Protein AF-A0A8T4RXT6-F1 (afdb_monomer)

Mean predicted aligned error: 5.51 Å

Structure (mmCIF, N/CA/C/O backbone):
data_AF-A0A8T4RXT6-F1
#
_entry.id   AF-A0A8T4RXT6-F1
#
loop_
_atom_site.group_PDB
_atom_site.id
_atom_site.type_symbol
_atom_site.label_atom_id
_atom_site.label_alt_id
_atom_site.label_comp_id
_atom_site.label_asym_id
_atom_site.label_entity_id
_atom_site.label_seq_id
_atom_site.pdbx_PDB_ins_code
_atom_site.Cartn_x
_atom_site.Cartn_y
_atom_site.Cartn_z
_atom_site.occupancy
_atom_site.B_iso_or_equiv
_atom_site.auth_seq_id
_atom_site.auth_comp_id
_atom_site.auth_asym_id
_atom_site.auth_atom_id
_atom_site.pdbx_PDB_model_num
ATOM 1 N N . MET A 1 1 ? 19.438 -18.168 -9.607 1.00 32.66 1 MET A N 1
ATOM 2 C CA . MET A 1 1 ? 18.078 -17.730 -9.252 1.00 32.66 1 MET A CA 1
ATOM 3 C C . MET A 1 1 ? 18.175 -16.235 -9.020 1.00 32.66 1 MET A C 1
ATOM 5 O O . MET A 1 1 ? 18.947 -15.820 -8.165 1.00 32.66 1 MET A O 1
ATOM 9 N N . THR A 1 2 ? 17.604 -15.442 -9.921 1.00 39.62 2 THR A N 1
ATOM 10 C CA . THR A 1 2 ? 17.675 -13.977 -9.888 1.00 39.62 2 THR A CA 1
ATOM 11 C C . THR A 1 2 ? 16.979 -13.515 -8.618 1.00 39.62 2 THR A C 1
ATOM 13 O O . THR A 1 2 ? 15.876 -13.975 -8.348 1.00 39.62 2 THR A O 1
ATOM 16 N N . ILE A 1 3 ? 17.651 -12.673 -7.835 1.00 42.06 3 ILE A N 1
ATOM 17 C CA . ILE A 1 3 ? 17.059 -11.985 -6.687 1.00 42.06 3 ILE A CA 1
ATOM 18 C C . ILE A 1 3 ? 15.703 -11.440 -7.132 1.00 42.06 3 ILE A C 1
ATOM 20 O O . ILE A 1 3 ? 15.632 -10.800 -8.188 1.00 42.06 3 ILE A O 1
ATOM 24 N N . ASP A 1 4 ? 14.669 -11.760 -6.352 1.00 51.78 4 ASP A N 1
ATOM 25 C CA . ASP A 1 4 ? 13.324 -11.202 -6.441 1.00 51.78 4 ASP A CA 1
ATOM 26 C C . ASP A 1 4 ? 13.406 -9.755 -6.922 1.00 51.78 4 ASP A C 1
ATOM 28 O O . ASP A 1 4 ? 14.150 -8.950 -6.353 1.00 51.78 4 ASP A O 1
ATOM 32 N N . GLY A 1 5 ? 12.736 -9.465 -8.040 1.00 66.38 5 GLY A N 1
ATOM 33 C CA . GLY A 1 5 ? 12.934 -8.233 -8.795 1.00 66.38 5 GLY A CA 1
ATOM 34 C C . GLY A 1 5 ? 12.959 -7.006 -7.873 1.00 66.38 5 GLY A C 1
ATOM 35 O O . GLY A 1 5 ? 12.132 -6.924 -6.967 1.00 66.38 5 GLY A O 1
ATOM 36 N N . PRO A 1 6 ? 13.868 -6.036 -8.073 1.00 68.19 6 PRO A N 1
ATOM 37 C CA . PRO A 1 6 ? 13.991 -4.846 -7.224 1.00 68.19 6 PRO A CA 1
ATOM 38 C C . PRO A 1 6 ? 12.669 -4.123 -6.926 1.00 68.19 6 PRO A C 1
ATOM 40 O O . PRO A 1 6 ? 12.491 -3.547 -5.854 1.00 68.19 6 PRO A O 1
ATOM 43 N N . LEU A 1 7 ? 11.719 -4.197 -7.859 1.00 78.81 7 LEU A N 1
ATOM 44 C CA . LEU A 1 7 ? 10.369 -3.689 -7.682 1.00 78.81 7 LEU A CA 1
ATOM 45 C C . LEU A 1 7 ? 9.549 -4.456 -6.643 1.00 78.81 7 LEU A C 1
ATOM 47 O O . LEU A 1 7 ? 8.839 -3.817 -5.881 1.00 78.81 7 LEU A O 1
ATOM 51 N N . LEU A 1 8 ? 9.668 -5.782 -6.549 1.00 81.62 8 LEU A N 1
ATOM 52 C CA . LEU A 1 8 ? 9.024 -6.576 -5.495 1.00 81.62 8 LEU A CA 1
ATOM 53 C C . LEU A 1 8 ? 9.508 -6.117 -4.115 1.00 81.62 8 LEU A C 1
ATOM 55 O O . LEU A 1 8 ? 8.708 -5.921 -3.199 1.00 81.62 8 LEU A O 1
ATOM 59 N N . GLY A 1 9 ? 10.816 -5.862 -3.994 1.00 82.19 9 GLY A N 1
ATOM 60 C CA . GLY A 1 9 ? 11.418 -5.273 -2.799 1.00 82.19 9 GLY A CA 1
ATOM 61 C C . GLY A 1 9 ? 10.850 -3.888 -2.478 1.00 82.19 9 GLY A C 1
ATOM 62 O O . GLY A 1 9 ? 10.464 -3.634 -1.336 1.00 82.19 9 GLY A O 1
ATOM 63 N N . ALA A 1 10 ? 10.731 -3.011 -3.479 1.00 85.12 10 ALA A N 1
ATOM 64 C CA . ALA A 1 10 ? 10.143 -1.683 -3.312 1.00 85.12 10 ALA A CA 1
ATOM 65 C C . ALA A 1 10 ? 8.656 -1.748 -2.922 1.00 85.12 10 ALA A C 1
ATOM 67 O O . ALA A 1 10 ? 8.225 -1.091 -1.976 1.00 85.12 10 ALA A O 1
ATOM 68 N N . VAL A 1 11 ? 7.865 -2.572 -3.602 1.00 88.38 11 VAL A N 1
ATOM 69 C CA . VAL A 1 11 ? 6.443 -2.762 -3.312 1.00 88.38 11 VAL A CA 1
ATOM 70 C C . VAL A 1 11 ? 6.248 -3.273 -1.889 1.00 88.38 11 VAL A C 1
ATOM 72 O O . VAL A 1 11 ? 5.452 -2.703 -1.140 1.00 88.38 11 VAL A O 1
ATOM 75 N N . ARG A 1 12 ? 7.036 -4.260 -1.455 1.00 86.81 12 ARG A N 1
ATOM 76 C CA . ARG A 1 12 ? 6.988 -4.729 -0.069 1.00 86.81 12 ARG A CA 1
ATOM 77 C C . ARG A 1 12 ? 7.380 -3.624 0.908 1.00 86.81 12 ARG A C 1
ATOM 79 O O . ARG A 1 12 ? 6.625 -3.300 1.817 1.00 86.81 12 ARG A O 1
ATOM 86 N N . HIS A 1 13 ? 8.539 -3.003 0.727 1.00 87.75 13 HIS A N 1
ATOM 87 C CA . HIS A 1 13 ? 9.030 -2.042 1.708 1.00 87.75 13 HIS A CA 1
ATOM 88 C C . HIS A 1 13 ? 8.122 -0.808 1.826 1.00 87.75 13 HIS A C 1
ATOM 90 O O . HIS A 1 13 ? 7.772 -0.388 2.929 1.00 87.75 13 HIS A O 1
ATOM 96 N N . TYR A 1 14 ? 7.702 -0.243 0.693 1.00 90.19 14 TYR A N 1
ATOM 97 C CA . TYR A 1 14 ? 7.008 1.041 0.663 1.00 90.19 14 TYR A CA 1
ATOM 98 C C . TYR A 1 14 ? 5.485 0.938 0.694 1.00 90.19 14 TYR A C 1
ATOM 100 O O . TYR A 1 14 ? 4.852 1.893 1.151 1.00 90.19 14 TYR A O 1
ATOM 108 N N . LEU A 1 15 ? 4.892 -0.156 0.199 1.00 94.38 15 LEU A N 1
ATOM 109 C CA . LEU A 1 15 ? 3.434 -0.319 0.150 1.00 94.38 15 LEU A CA 1
ATOM 110 C C . LEU A 1 15 ? 2.942 -1.234 1.268 1.00 94.38 15 LEU A C 1
ATOM 112 O O . LEU A 1 15 ? 2.107 -0.799 2.060 1.00 94.38 15 LEU A O 1
ATOM 116 N N . MET A 1 16 ? 3.511 -2.436 1.411 1.00 93.62 16 MET A N 1
ATOM 117 C CA . MET A 1 16 ? 3.144 -3.334 2.516 1.00 93.62 16 MET A CA 1
ATOM 118 C C . MET A 1 16 ? 3.474 -2.719 3.876 1.00 93.62 16 MET A C 1
ATOM 120 O O . MET A 1 16 ? 2.680 -2.837 4.800 1.00 93.62 16 MET A O 1
ATOM 124 N N . GLY A 1 17 ? 4.570 -1.962 3.993 1.00 92.38 17 GLY A N 1
ATOM 125 C CA . GLY A 1 17 ? 4.881 -1.223 5.221 1.00 92.38 17 GLY A CA 1
ATOM 126 C C . GLY A 1 17 ? 3.767 -0.260 5.664 1.00 92.38 17 GLY A C 1
ATOM 127 O O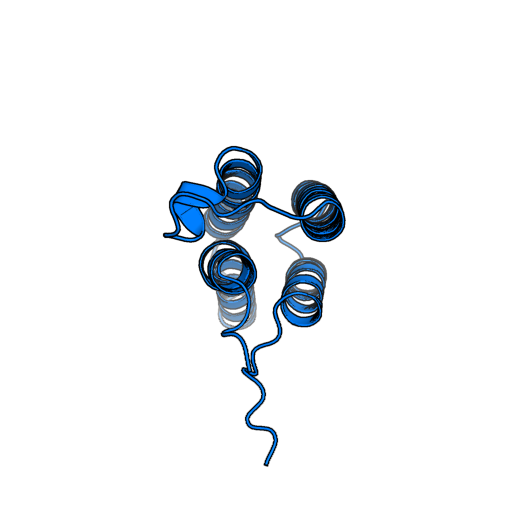 . GLY A 1 17 ? 3.480 -0.153 6.855 1.00 92.38 17 GLY A O 1
ATOM 128 N N . MET A 1 18 ? 3.091 0.411 4.723 1.00 96.31 18 MET A N 1
ATOM 129 C CA . MET A 1 18 ? 1.992 1.337 5.042 1.00 96.31 18 MET A CA 1
ATOM 130 C C . MET A 1 18 ? 0.696 0.593 5.371 1.00 96.31 18 MET A C 1
ATOM 132 O O . MET A 1 18 ? -0.026 0.980 6.288 1.00 96.31 18 MET A O 1
ATOM 136 N N . VAL A 1 19 ? 0.415 -0.496 4.653 1.00 95.88 19 VAL A N 1
ATOM 137 C CA . VAL A 1 19 ? -0.737 -1.364 4.932 1.00 95.88 19 VAL A CA 1
ATOM 138 C C . VAL A 1 19 ? -0.588 -2.032 6.304 1.00 95.88 19 VAL A C 1
ATOM 140 O O . VAL A 1 19 ? -1.521 -2.004 7.104 1.00 95.88 19 VAL A O 1
ATOM 143 N N . GLY A 1 20 ? 0.607 -2.528 6.629 1.00 93.81 20 GLY A N 1
ATOM 144 C CA . GLY A 1 20 ? 0.946 -3.088 7.936 1.00 93.81 20 GLY A CA 1
ATOM 145 C C . GLY A 1 20 ? 0.824 -2.065 9.066 1.00 93.81 20 GLY A C 1
ATOM 146 O O . GLY A 1 20 ? 0.276 -2.383 10.118 1.00 93.81 20 GLY A O 1
ATOM 147 N N . ALA A 1 21 ? 1.240 -0.813 8.844 1.00 94.75 21 ALA A N 1
ATOM 148 C CA . ALA A 1 21 ? 1.031 0.261 9.816 1.00 94.75 21 ALA A CA 1
ATOM 149 C C . ALA A 1 21 ? -0.464 0.494 10.105 1.00 94.75 21 ALA A C 1
ATOM 151 O O . ALA A 1 21 ? -0.854 0.569 11.269 1.00 94.75 21 ALA A O 1
ATOM 152 N N . ALA A 1 22 ? -1.312 0.539 9.072 1.00 96.00 22 ALA A N 1
ATOM 153 C CA . ALA A 1 22 ? -2.760 0.652 9.253 1.00 96.00 22 ALA A CA 1
ATOM 154 C C . ALA A 1 22 ? -3.350 -0.578 9.971 1.00 96.00 22 ALA A C 1
ATOM 156 O O . ALA A 1 22 ? -4.193 -0.436 10.854 1.00 96.00 22 ALA A O 1
ATOM 157 N N . ALA A 1 23 ? -2.887 -1.788 9.649 1.00 93.81 23 ALA A N 1
ATOM 158 C CA . ALA A 1 23 ? -3.327 -3.019 10.310 1.00 93.81 23 ALA A CA 1
ATOM 159 C C . ALA A 1 23 ? -2.957 -3.066 11.805 1.00 93.81 23 ALA A C 1
ATOM 161 O O . ALA A 1 23 ? -3.751 -3.527 12.631 1.00 93.81 23 ALA A O 1
ATOM 162 N N . LEU A 1 24 ? -1.775 -2.557 12.164 1.00 94.62 24 LEU A N 1
ATOM 163 C CA . LEU A 1 24 ? -1.360 -2.393 13.558 1.00 94.62 24 LEU A CA 1
ATOM 164 C C . LEU A 1 24 ? -2.259 -1.392 14.292 1.00 94.62 24 LEU A C 1
ATOM 166 O O . LEU A 1 24 ? -2.706 -1.693 15.394 1.00 94.62 24 LEU A O 1
ATOM 170 N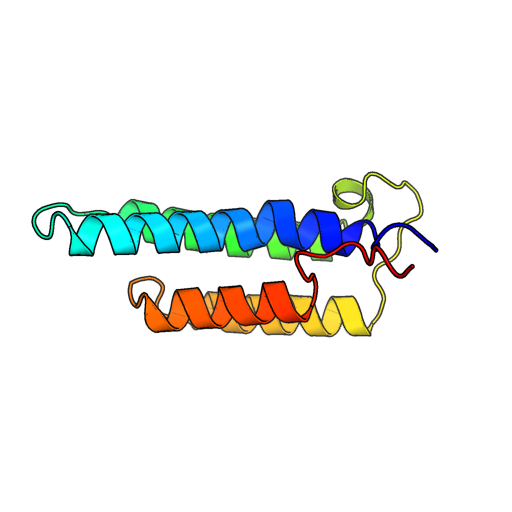 N . MET A 1 25 ? -2.597 -0.257 13.669 1.00 96.12 25 MET A N 1
ATOM 171 C CA . MET A 1 25 ? -3.530 0.724 14.247 1.00 96.12 25 MET A CA 1
ATOM 172 C C . MET A 1 25 ? -4.919 0.122 14.481 1.00 96.12 25 MET A C 1
ATOM 174 O O . MET A 1 25 ? -5.518 0.359 15.521 1.00 96.12 25 MET A O 1
ATOM 178 N N . HIS A 1 26 ? -5.415 -0.712 13.563 1.00 94.19 26 HIS A N 1
ATOM 179 C CA . HIS A 1 26 ? -6.666 -1.452 13.775 1.00 94.19 26 HIS A CA 1
ATOM 180 C C . HIS A 1 26 ? -6.596 -2.413 14.955 1.00 94.19 26 HIS A C 1
ATOM 182 O O . HIS A 1 26 ? -7.552 -2.526 15.714 1.00 94.19 26 HIS A O 1
ATOM 188 N N . SER A 1 27 ? -5.468 -3.099 15.120 1.00 93.38 27 SER A N 1
ATOM 189 C CA . SER A 1 27 ? -5.277 -4.023 16.242 1.00 93.38 27 SER A CA 1
ATOM 190 C C . SER A 1 27 ? -5.194 -3.270 17.577 1.00 93.38 27 SER A C 1
ATOM 192 O O . SER A 1 27 ? -5.688 -3.755 18.590 1.00 93.38 27 SER A O 1
ATOM 194 N N . GLU A 1 28 ? -4.632 -2.060 17.565 1.00 95.06 28 GLU A N 1
ATOM 195 C CA . GLU A 1 28 ? -4.615 -1.145 18.709 1.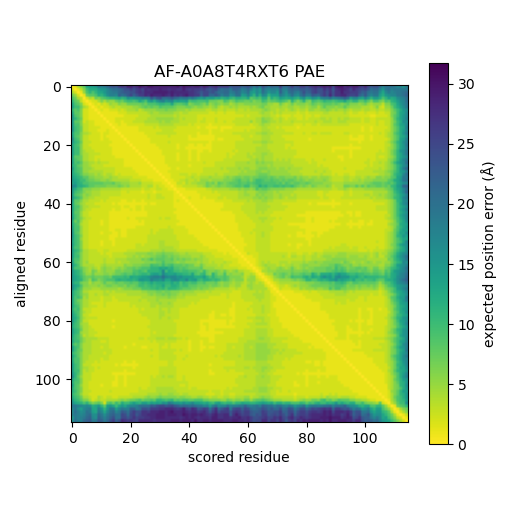00 95.06 28 GLU A CA 1
ATOM 196 C C . GLU A 1 28 ? -6.018 -0.620 19.050 1.00 95.06 28 GLU A C 1
ATOM 198 O O . GLU A 1 28 ? -6.387 -0.620 20.217 1.00 95.06 28 GLU A O 1
ATOM 203 N N . LEU A 1 29 ? -6.835 -0.244 18.058 1.00 93.50 29 LEU A N 1
ATOM 204 C CA . LEU A 1 29 ? -8.233 0.162 18.277 1.00 93.50 29 LEU A CA 1
ATOM 205 C C . LEU A 1 29 ? -9.100 -0.981 18.825 1.00 93.50 29 LEU A C 1
ATOM 207 O O . LEU A 1 29 ? -10.006 -0.746 19.618 1.00 93.50 29 LEU A O 1
ATOM 211 N N . GLU A 1 30 ? -8.839 -2.225 18.414 1.00 93.31 30 GLU A N 1
ATOM 212 C CA . GLU A 1 30 ? -9.517 -3.404 18.970 1.00 93.31 30 GLU A CA 1
ATOM 213 C C . GLU A 1 30 ? -9.145 -3.640 20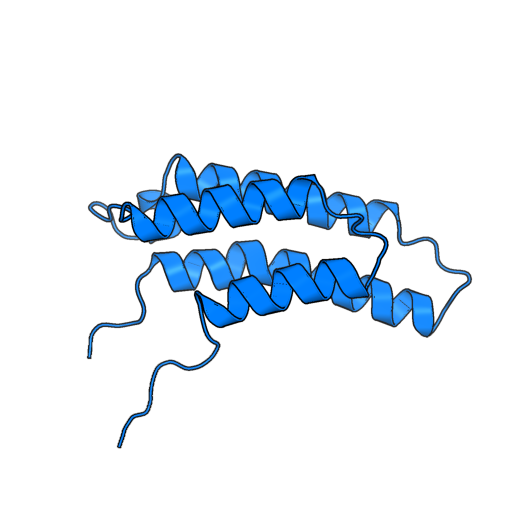.442 1.00 93.31 30 GLU A C 1
ATOM 215 O O . GLU A 1 30 ? -9.995 -4.068 21.225 1.00 93.31 30 GLU A O 1
ATOM 220 N N . ALA A 1 31 ? -7.891 -3.366 20.820 1.00 94.56 31 ALA A N 1
ATOM 221 C CA . ALA A 1 31 ? -7.413 -3.494 22.194 1.00 94.56 31 ALA A CA 1
ATOM 222 C C . ALA A 1 31 ? -7.832 -2.311 23.086 1.00 94.56 31 ALA A C 1
ATOM 224 O O . ALA A 1 31 ? -8.132 -2.524 24.260 1.00 94.56 31 ALA A O 1
ATOM 225 N N . ASN A 1 32 ? -7.880 -1.097 22.526 1.00 95.44 32 ASN A N 1
ATOM 226 C CA . ASN A 1 32 ? -8.139 0.170 23.220 1.00 95.44 32 ASN A CA 1
ATOM 227 C C . ASN A 1 32 ? -9.146 1.034 22.419 1.00 95.44 32 ASN A C 1
ATOM 229 O O . ASN A 1 32 ? -8.749 1.987 21.738 1.00 95.44 32 ASN A O 1
ATOM 233 N N . PRO A 1 33 ? -10.457 0.717 22.464 1.00 91.38 33 PRO A N 1
ATOM 234 C CA . PRO A 1 33 ? -11.476 1.353 21.615 1.00 91.38 33 PRO A CA 1
ATOM 235 C C . PRO A 1 33 ? -11.703 2.851 21.860 1.00 91.38 33 PRO A C 1
ATOM 237 O O . PRO A 1 33 ? -12.342 3.519 21.050 1.00 91.38 33 PRO A O 1
ATOM 240 N N . GLU A 1 34 ? -11.230 3.383 22.984 1.00 94.19 34 GLU A N 1
ATOM 241 C CA . GLU A 1 34 ? -11.285 4.804 23.327 1.00 94.19 34 GLU A CA 1
ATOM 242 C C . GLU A 1 34 ? -10.240 5.661 22.593 1.00 94.19 34 GLU A C 1
ATOM 244 O O . GLU A 1 34 ? -10.346 6.890 22.605 1.00 94.19 34 GLU A O 1
ATOM 249 N N . HIS A 1 35 ? -9.232 5.044 21.968 1.00 91.69 35 HIS A N 1
ATOM 250 C CA . HIS A 1 35 ? -8.249 5.753 21.153 1.00 91.69 35 HIS A CA 1
ATOM 251 C C . HIS A 1 35 ? -8.861 6.186 19.811 1.00 91.69 35 HIS A C 1
ATOM 253 O O . HIS A 1 35 ? -9.573 5.428 19.161 1.00 91.69 35 HIS A O 1
ATOM 259 N N . ASP A 1 36 ? -8.536 7.398 19.353 1.00 92.62 36 ASP A N 1
ATOM 260 C CA . ASP A 1 36 ? -8.808 7.830 17.979 1.00 92.62 36 ASP A CA 1
ATOM 261 C C . ASP A 1 36 ? -7.517 7.749 17.160 1.00 92.62 36 ASP A C 1
ATOM 263 O O . ASP A 1 36 ? -6.595 8.550 17.334 1.00 92.62 36 ASP A O 1
ATOM 267 N N . LEU A 1 37 ? -7.456 6.746 16.281 1.00 95.06 37 LEU A N 1
ATOM 268 C CA . LEU A 1 37 ? -6.348 6.526 15.349 1.00 95.06 37 LEU A CA 1
ATOM 269 C C . LEU A 1 37 ? -6.735 6.791 13.886 1.00 95.06 37 LEU A C 1
ATOM 271 O O . LEU A 1 37 ? -5.968 6.472 12.974 1.00 95.06 37 LEU A O 1
ATOM 275 N N . SER A 1 38 ? -7.910 7.380 13.640 1.00 91.31 38 SER A N 1
ATOM 276 C CA . SER A 1 38 ? -8.429 7.609 12.284 1.00 91.31 38 SER A CA 1
ATOM 277 C C . SER A 1 38 ? -7.486 8.474 11.438 1.00 91.31 38 SER A C 1
ATOM 279 O O . SER A 1 38 ? -7.220 8.165 10.276 1.00 91.31 38 SER A O 1
ATOM 281 N N . GLY A 1 39 ? -6.889 9.512 12.032 1.00 93.81 39 GLY A N 1
ATOM 282 C CA . GLY A 1 39 ? -5.918 10.377 11.357 1.00 93.81 39 GLY A CA 1
ATOM 283 C C . GLY A 1 39 ? -4.632 9.650 10.943 1.00 93.81 39 GLY A C 1
ATOM 284 O O . GLY A 1 39 ? -4.086 9.913 9.872 1.00 93.81 39 GLY A O 1
ATOM 285 N N . GLN A 1 40 ? -4.149 8.711 11.757 1.00 96.44 40 GLN A N 1
ATOM 286 C CA . GLN A 1 40 ? -2.956 7.912 11.478 1.00 96.44 40 GLN A CA 1
ATOM 287 C C . GLN A 1 40 ? -3.235 6.887 10.372 1.00 96.44 40 GLN A C 1
ATOM 289 O O . GLN A 1 40 ? -2.404 6.713 9.477 1.00 96.44 40 GLN A O 1
ATOM 294 N N . ILE A 1 41 ? -4.422 6.276 10.391 1.00 96.94 41 ILE A N 1
ATOM 295 C CA . ILE A 1 41 ? -4.900 5.360 9.348 1.00 96.94 41 ILE A CA 1
ATOM 296 C C . ILE A 1 41 ? -5.006 6.095 8.001 1.00 96.94 41 ILE A C 1
ATOM 298 O O . ILE A 1 41 ? -4.491 5.617 6.987 1.00 96.94 41 ILE A O 1
ATOM 302 N N . GLU A 1 42 ? -5.582 7.299 7.981 1.00 95.69 42 GLU A N 1
ATOM 303 C CA . GLU A 1 42 ? -5.628 8.143 6.776 1.00 95.69 42 GLU A CA 1
ATOM 304 C C . GLU A 1 42 ? -4.231 8.610 6.328 1.00 95.69 42 GLU A C 1
ATOM 306 O O . GLU A 1 42 ? -3.938 8.713 5.129 1.00 95.69 42 GLU A O 1
ATOM 311 N N . GLY A 1 43 ? -3.321 8.838 7.279 1.00 96.62 43 GLY A N 1
ATOM 312 C CA . GLY A 1 43 ? -1.909 9.094 7.004 1.00 96.62 43 GLY A CA 1
ATOM 313 C C . GLY A 1 43 ? -1.238 7.929 6.270 1.00 96.62 43 GLY A C 1
ATOM 314 O O . GLY A 1 43 ? -0.546 8.148 5.271 1.00 96.62 43 GLY A O 1
ATOM 315 N N . ALA A 1 44 ? -1.495 6.693 6.705 1.00 97.31 44 ALA A N 1
ATOM 316 C CA . ALA A 1 44 ? -1.007 5.483 6.048 1.00 97.31 44 ALA A CA 1
ATOM 317 C C . ALA A 1 44 ? -1.584 5.334 4.629 1.00 97.31 44 ALA A C 1
ATOM 319 O O . ALA A 1 44 ? -0.823 5.088 3.689 1.00 97.31 44 ALA A O 1
ATOM 320 N N . LYS A 1 45 ? -2.886 5.595 4.439 1.00 97.56 45 LYS A N 1
ATOM 321 C CA . LYS A 1 45 ? -3.528 5.629 3.111 1.00 97.56 45 LYS A CA 1
ATOM 322 C C . LYS A 1 45 ? -2.849 6.626 2.179 1.00 97.56 45 LYS A C 1
ATOM 324 O O . LYS A 1 45 ? -2.513 6.313 1.036 1.00 97.56 45 LYS A O 1
ATOM 329 N N . THR A 1 46 ? -2.627 7.840 2.669 1.00 97.56 46 THR A N 1
ATOM 330 C CA . THR A 1 46 ? -2.000 8.913 1.893 1.00 97.56 46 THR A CA 1
ATOM 331 C C . THR A 1 46 ? -0.569 8.547 1.501 1.00 97.56 46 THR A C 1
ATOM 333 O O . THR A 1 46 ? -0.175 8.727 0.346 1.00 97.56 46 THR A O 1
ATOM 336 N N . ALA A 1 47 ? 0.207 7.998 2.438 1.00 97.06 47 ALA A N 1
ATOM 337 C CA . ALA A 1 47 ? 1.572 7.554 2.184 1.00 97.06 47 ALA A CA 1
ATOM 338 C C . ALA A 1 47 ? 1.622 6.396 1.177 1.00 97.06 47 ALA A C 1
ATOM 340 O O . ALA A 1 47 ? 2.440 6.435 0.260 1.00 97.06 47 ALA A O 1
ATOM 341 N N . PHE A 1 48 ? 0.717 5.423 1.294 1.00 97.69 48 PHE A N 1
ATOM 342 C CA . PHE A 1 48 ? 0.570 4.315 0.353 1.00 97.69 48 PHE A CA 1
ATOM 343 C C . PHE A 1 48 ? 0.328 4.805 -1.077 1.00 97.69 48 PHE A C 1
ATOM 345 O O . PHE A 1 48 ? 1.074 4.451 -1.989 1.00 97.69 48 PHE A O 1
ATOM 352 N N . LEU A 1 49 ? -0.671 5.675 -1.272 1.00 97.44 49 LEU A N 1
ATOM 353 C CA . LEU A 1 49 ? -1.021 6.195 -2.596 1.00 97.44 49 LEU A CA 1
ATOM 354 C C . LEU A 1 49 ? 0.117 7.020 -3.202 1.00 97.44 49 LEU A C 1
ATOM 356 O O . LEU A 1 49 ? 0.424 6.880 -4.387 1.00 97.44 49 LEU A O 1
ATOM 360 N N . ARG A 1 50 ? 0.764 7.856 -2.385 1.00 97.00 50 ARG A N 1
ATOM 361 C CA . ARG A 1 50 ? 1.917 8.654 -2.807 1.00 97.00 50 ARG A CA 1
ATOM 362 C C . ARG A 1 50 ? 3.084 7.762 -3.229 1.00 97.00 50 ARG A C 1
ATOM 364 O O . ARG A 1 50 ? 3.644 7.974 -4.299 1.00 97.00 50 ARG A O 1
ATOM 371 N N . ASN A 1 51 ? 3.443 6.777 -2.407 1.00 95.00 51 ASN A N 1
ATOM 372 C CA . ASN A 1 51 ? 4.582 5.903 -2.671 1.00 95.00 51 ASN A CA 1
ATOM 373 C C . ASN A 1 51 ? 4.328 5.007 -3.888 1.00 95.00 51 ASN A C 1
ATOM 375 O O . ASN A 1 51 ? 5.201 4.890 -4.739 1.00 95.00 51 ASN A O 1
ATOM 379 N N . GLY A 1 52 ? 3.132 4.424 -4.019 1.00 94.25 52 GLY A N 1
ATOM 380 C CA . GLY A 1 52 ? 2.825 3.570 -5.169 1.00 94.25 52 GLY A CA 1
ATOM 381 C C . GLY A 1 52 ? 2.812 4.359 -6.473 1.00 94.25 52 GLY A C 1
ATOM 382 O O . GLY A 1 52 ? 3.280 3.866 -7.497 1.00 94.25 52 GLY A O 1
ATOM 383 N N . ARG A 1 53 ? 2.371 5.624 -6.436 1.00 95.44 53 ARG A N 1
ATOM 384 C CA . ARG A 1 53 ? 2.482 6.509 -7.595 1.00 95.44 53 ARG A CA 1
ATOM 385 C C . ARG A 1 53 ? 3.936 6.839 -7.933 1.00 95.44 53 ARG A C 1
ATOM 387 O O . ARG A 1 53 ? 4.308 6.773 -9.097 1.00 95.44 53 ARG A O 1
ATOM 394 N N . ALA A 1 54 ? 4.753 7.144 -6.930 1.00 92.69 54 ALA A N 1
ATOM 395 C CA . ALA A 1 54 ? 6.165 7.446 -7.133 1.00 92.69 54 ALA A CA 1
ATOM 396 C C . ALA A 1 54 ? 6.948 6.246 -7.701 1.00 92.69 54 ALA A C 1
ATOM 398 O O . ALA A 1 54 ? 7.796 6.437 -8.565 1.00 92.69 54 ALA A O 1
ATOM 399 N N . ILE A 1 55 ? 6.608 5.016 -7.299 1.00 91.25 55 ILE A N 1
ATOM 400 C CA . ILE A 1 55 ? 7.163 3.789 -7.891 1.00 91.25 55 ILE A CA 1
ATOM 401 C C . ILE A 1 55 ? 6.800 3.672 -9.382 1.00 91.25 55 ILE A C 1
ATOM 403 O O . ILE A 1 55 ? 7.643 3.289 -10.187 1.00 91.25 55 ILE A O 1
ATOM 407 N N . LEU A 1 56 ? 5.564 4.009 -9.770 1.00 90.50 56 LEU A N 1
ATOM 408 C CA . LEU A 1 56 ? 5.133 3.988 -11.176 1.00 90.50 56 LEU A CA 1
ATOM 409 C C . LEU A 1 56 ? 5.810 5.063 -12.037 1.00 90.50 56 LEU A C 1
ATOM 411 O O . LEU A 1 56 ? 6.045 4.827 -13.227 1.00 90.50 56 LEU A O 1
ATOM 415 N N . ASP A 1 57 ? 6.051 6.237 -11.452 1.00 90.88 57 ASP A N 1
ATOM 416 C CA . ASP A 1 57 ? 6.612 7.398 -12.145 1.00 90.88 57 ASP A CA 1
ATOM 417 C C . ASP A 1 57 ? 8.153 7.311 -12.256 1.00 90.88 57 ASP A C 1
ATOM 419 O O . ASP A 1 57 ? 8.704 7.717 -13.278 1.00 90.88 57 ASP A O 1
ATOM 423 N N . ASP A 1 58 ? 8.845 6.751 -11.254 1.00 88.88 58 ASP A N 1
ATOM 424 C CA . ASP A 1 58 ? 10.310 6.586 -11.235 1.00 88.88 58 ASP A CA 1
ATOM 425 C C . ASP A 1 58 ? 10.746 5.231 -10.633 1.00 88.88 58 ASP A C 1
ATOM 427 O O . ASP A 1 58 ? 11.308 5.166 -9.535 1.00 88.88 58 ASP A O 1
ATOM 431 N N . PRO A 1 59 ? 10.517 4.106 -11.331 1.00 85.25 59 PRO A N 1
ATOM 432 C CA . PRO A 1 59 ? 10.830 2.783 -10.794 1.00 85.25 59 PRO A CA 1
ATOM 433 C C . PRO A 1 59 ? 12.336 2.571 -10.571 1.00 85.25 59 PRO A C 1
ATOM 435 O O . PRO A 1 59 ? 12.714 1.805 -9.688 1.00 85.25 59 PRO A O 1
ATOM 438 N N . ALA A 1 60 ? 13.206 3.264 -11.315 1.00 82.75 60 ALA A N 1
ATOM 439 C CA . ALA A 1 60 ? 14.660 3.147 -11.192 1.00 82.75 60 ALA A CA 1
ATOM 440 C C . ALA A 1 60 ? 15.179 3.684 -9.847 1.00 82.75 60 ALA A C 1
ATOM 442 O O . ALA A 1 60 ? 16.071 3.079 -9.241 1.00 82.75 60 ALA A O 1
ATOM 443 N N . HIS A 1 61 ? 14.590 4.778 -9.344 1.00 84.69 61 HIS A N 1
ATOM 444 C CA . HIS A 1 61 ? 14.896 5.312 -8.015 1.00 84.69 61 HIS A CA 1
ATOM 445 C C . HIS A 1 61 ? 14.591 4.299 -6.905 1.00 84.69 61 HIS A C 1
ATOM 447 O O . HIS A 1 61 ? 15.414 4.088 -6.014 1.00 84.69 61 HIS A O 1
ATOM 453 N N . TYR A 1 62 ? 13.434 3.639 -6.992 1.00 80.94 62 TYR A N 1
ATOM 454 C CA . TYR A 1 62 ? 12.941 2.700 -5.979 1.00 80.94 62 TYR A CA 1
ATOM 455 C C . TYR A 1 62 ? 13.575 1.308 -6.073 1.00 80.94 62 TYR A C 1
ATOM 457 O O . TYR A 1 62 ? 13.748 0.635 -5.061 1.00 80.94 62 TYR A O 1
ATOM 465 N N . ALA A 1 63 ? 13.960 0.890 -7.276 1.00 79.06 63 ALA A N 1
ATOM 466 C CA . ALA A 1 63 ? 14.685 -0.349 -7.527 1.00 79.06 63 ALA A CA 1
ATOM 467 C C . ALA A 1 63 ? 16.175 -0.272 -7.145 1.00 79.06 63 ALA A C 1
ATOM 469 O O . ALA A 1 63 ? 16.869 -1.287 -7.188 1.00 79.06 63 ALA A O 1
ATOM 470 N N . HIS A 1 64 ? 16.699 0.920 -6.833 1.00 76.62 64 HIS A N 1
ATOM 471 C CA . HIS A 1 64 ? 18.138 1.168 -6.682 1.00 76.62 64 HIS A CA 1
ATOM 472 C C . HIS A 1 64 ? 18.970 0.640 -7.872 1.00 76.62 64 HIS A C 1
ATOM 474 O O . HIS A 1 64 ? 20.122 0.230 -7.718 1.00 76.62 64 HIS A O 1
ATOM 480 N N . GLN A 1 65 ? 18.385 0.652 -9.075 1.00 72.25 65 GLN A N 1
ATOM 481 C CA . GLN A 1 65 ? 18.984 0.147 -10.308 1.00 72.25 65 GLN A CA 1
ATOM 482 C C . GLN A 1 65 ? 18.738 1.137 -11.444 1.00 72.25 65 GLN A C 1
ATOM 484 O O . GLN A 1 65 ? 17.602 1.392 -11.832 1.00 72.25 65 GLN A O 1
ATOM 489 N N . LYS A 1 66 ? 19.834 1.681 -11.984 1.00 66.69 66 LYS A N 1
ATOM 490 C CA . LYS A 1 66 ? 19.826 2.803 -12.934 1.00 66.69 66 LYS A CA 1
ATOM 491 C C . LYS A 1 66 ? 19.070 2.514 -14.240 1.00 66.69 66 LYS A C 1
ATOM 493 O O . LYS A 1 66 ? 18.530 3.444 -14.824 1.00 66.69 66 LYS A O 1
ATOM 498 N N . ASP A 1 67 ? 19.001 1.245 -14.640 1.00 71.38 67 ASP A N 1
ATOM 499 C CA . ASP A 1 67 ? 18.383 0.800 -15.897 1.00 71.38 67 ASP A CA 1
ATOM 500 C C . ASP A 1 67 ? 17.172 -0.121 -15.665 1.00 71.38 67 ASP A C 1
ATOM 502 O O . ASP A 1 67 ? 16.751 -0.855 -16.562 1.00 71.38 67 ASP A O 1
ATOM 506 N N . TYR A 1 68 ? 16.612 -0.123 -14.450 1.00 75.00 68 TYR A N 1
ATOM 507 C CA . TYR A 1 68 ? 15.427 -0.921 -14.169 1.00 75.00 68 TYR A CA 1
ATOM 508 C C . TYR A 1 68 ? 14.213 -0.349 -14.906 1.00 75.00 68 TYR A C 1
ATOM 510 O O . TYR A 1 68 ? 13.887 0.834 -14.788 1.00 75.00 68 TYR A O 1
ATOM 518 N N . SER A 1 69 ? 13.527 -1.215 -15.648 1.00 77.69 69 SER A N 1
ATOM 519 C CA . SER A 1 69 ? 12.245 -0.914 -16.273 1.00 77.69 69 SER A CA 1
ATOM 520 C C . SER A 1 69 ? 11.173 -1.799 -15.656 1.00 77.69 69 SER A C 1
ATOM 522 O O . SER A 1 69 ? 11.372 -2.996 -15.453 1.00 77.69 69 SER A O 1
ATOM 524 N N . ILE A 1 70 ? 10.043 -1.181 -15.335 1.00 82.31 70 ILE A N 1
ATOM 525 C CA . ILE A 1 70 ? 8.848 -1.886 -14.891 1.00 82.31 70 ILE A CA 1
ATOM 526 C C . ILE A 1 70 ? 8.219 -2.617 -16.083 1.00 82.31 70 ILE A C 1
ATOM 528 O O . ILE A 1 70 ? 8.105 -2.033 -17.165 1.00 82.31 70 ILE A O 1
ATOM 532 N N . THR A 1 71 ? 7.815 -3.874 -15.903 1.00 85.62 71 THR A N 1
ATOM 533 C CA . THR A 1 71 ? 7.096 -4.610 -16.953 1.00 85.62 71 THR A CA 1
ATOM 534 C C . THR A 1 71 ? 5.656 -4.098 -17.099 1.00 85.62 71 THR A C 1
ATOM 536 O O . THR A 1 71 ? 5.147 -3.364 -16.248 1.00 85.62 71 THR A O 1
ATOM 539 N N . GLU A 1 72 ? 4.974 -4.458 -18.189 1.00 87.38 72 GLU A N 1
ATOM 540 C CA . GLU A 1 72 ? 3.554 -4.113 -18.358 1.00 87.38 72 GLU A CA 1
ATOM 541 C C . GLU A 1 72 ? 2.679 -4.759 -17.273 1.00 87.38 72 GLU A C 1
ATOM 543 O O . GLU A 1 72 ? 1.784 -4.098 -16.745 1.00 87.38 72 GLU A O 1
ATOM 548 N N . ASP A 1 73 ? 2.990 -5.997 -16.879 1.00 86.12 73 ASP A N 1
ATOM 549 C CA . ASP A 1 73 ? 2.274 -6.727 -15.828 1.00 86.12 73 ASP A CA 1
ATOM 550 C C . ASP A 1 73 ? 2.461 -6.069 -14.456 1.00 86.12 73 ASP A C 1
ATOM 552 O O . ASP A 1 73 ? 1.490 -5.838 -13.734 1.00 86.12 73 ASP A O 1
ATOM 556 N N . ASP A 1 74 ? 3.695 -5.685 -14.123 1.00 86.69 74 ASP A N 1
ATOM 557 C CA . ASP A 1 74 ? 4.003 -4.956 -12.891 1.00 86.69 74 ASP A CA 1
ATOM 558 C C . ASP A 1 74 ? 3.253 -3.619 -12.819 1.00 86.69 74 ASP A C 1
ATOM 560 O O . ASP A 1 74 ? 2.709 -3.236 -11.778 1.00 86.69 74 ASP A O 1
ATOM 564 N N . ARG A 1 75 ? 3.207 -2.895 -13.946 1.00 90.44 75 ARG A N 1
ATOM 565 C CA . ARG A 1 75 ? 2.477 -1.631 -14.055 1.00 90.44 75 ARG A CA 1
ATOM 566 C C . ARG A 1 75 ? 0.980 -1.855 -13.870 1.00 90.44 75 ARG A C 1
ATOM 568 O O . ARG A 1 75 ? 0.366 -1.139 -13.082 1.00 90.44 75 ARG A O 1
ATOM 575 N N . ALA A 1 76 ? 0.405 -2.839 -14.558 1.00 91.50 76 ALA A N 1
ATOM 576 C CA . ALA A 1 76 ? -1.012 -3.169 -14.457 1.00 91.50 76 ALA A CA 1
ATOM 577 C C . ALA A 1 76 ? -1.396 -3.575 -13.026 1.00 91.50 76 ALA A C 1
ATOM 579 O O . ALA A 1 76 ? -2.414 -3.109 -12.504 1.00 91.50 76 ALA A O 1
ATOM 580 N N . PHE A 1 77 ? -0.556 -4.379 -12.366 1.00 91.06 77 PHE A N 1
ATOM 581 C CA . PHE A 1 77 ? -0.725 -4.733 -10.962 1.00 91.06 77 PHE A CA 1
ATOM 582 C C . PHE A 1 77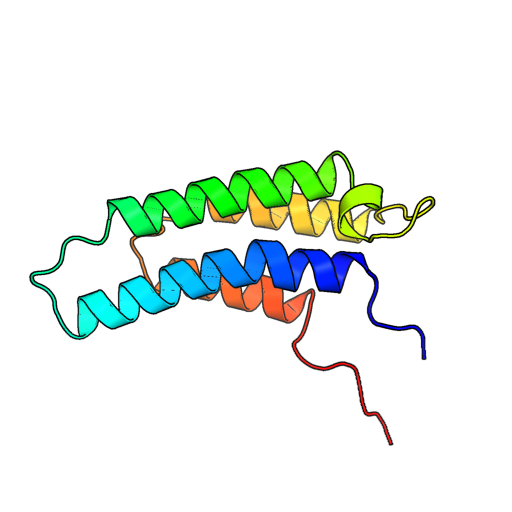 ? -0.715 -3.488 -10.066 1.00 91.06 77 PHE A C 1
ATOM 584 O O . PHE A 1 77 ? -1.667 -3.266 -9.319 1.00 91.06 77 PHE A O 1
ATOM 591 N N . LEU A 1 78 ? 0.317 -2.644 -10.163 1.00 92.56 78 LEU A N 1
ATOM 592 C CA . LEU A 1 78 ? 0.452 -1.449 -9.327 1.00 92.56 78 LEU A CA 1
ATOM 593 C C . LEU A 1 78 ? -0.681 -0.444 -9.535 1.00 92.56 78 LEU A C 1
ATOM 595 O O . LEU A 1 78 ? -1.196 0.119 -8.569 1.00 92.56 78 LEU A O 1
ATOM 599 N N . GLU A 1 79 ? -1.102 -0.221 -10.776 1.00 95.31 79 GLU A N 1
ATOM 600 C CA . GLU A 1 79 ? -2.241 0.645 -11.083 1.00 95.31 79 GLU A CA 1
ATOM 601 C C . GLU A 1 79 ? -3.550 0.084 -10.508 1.00 95.31 79 GLU A C 1
ATOM 603 O O . GLU A 1 79 ? -4.343 0.834 -9.924 1.00 95.31 79 GLU A O 1
ATOM 608 N N . GLY A 1 80 ? -3.760 -1.232 -10.610 1.00 96.06 80 GLY A N 1
ATOM 609 C CA . GLY A 1 80 ? -4.887 -1.928 -9.990 1.00 96.06 80 GLY A CA 1
ATOM 610 C C . GLY A 1 80 ? -4.880 -1.799 -8.466 1.00 96.06 80 GLY A C 1
ATOM 611 O O . GLY A 1 80 ? -5.887 -1.405 -7.870 1.00 96.06 80 GLY A O 1
ATOM 612 N N . LEU A 1 81 ? -3.723 -2.034 -7.850 1.00 95.75 81 LEU A N 1
ATOM 613 C CA . LEU A 1 81 ? -3.509 -1.934 -6.413 1.00 95.75 81 LEU A CA 1
ATOM 614 C C . LEU A 1 81 ? -3.760 -0.505 -5.899 1.00 95.75 81 LEU A C 1
ATOM 616 O O . LEU A 1 81 ? -4.426 -0.312 -4.883 1.00 95.75 81 LEU A O 1
ATOM 620 N N . LEU A 1 82 ? -3.292 0.518 -6.619 1.00 96.69 82 LEU A N 1
ATOM 621 C CA . LEU A 1 82 ? -3.539 1.923 -6.279 1.00 96.69 82 LEU A CA 1
ATOM 622 C C . LEU A 1 82 ? -5.014 2.307 -6.404 1.00 96.69 82 LEU A C 1
ATOM 624 O O . LEU A 1 82 ? -5.537 3.044 -5.562 1.00 96.69 82 LEU A O 1
ATOM 628 N N . LYS A 1 83 ? -5.700 1.823 -7.444 1.00 97.69 83 LYS A N 1
ATOM 629 C CA . LYS A 1 83 ? -7.140 2.045 -7.620 1.00 97.69 83 LYS A CA 1
ATOM 630 C C . LYS A 1 83 ? -7.926 1.458 -6.450 1.00 97.69 83 LYS A C 1
ATOM 632 O O . LYS A 1 83 ? -8.839 2.108 -5.941 1.00 97.69 83 LYS A O 1
ATOM 637 N N . GLU A 1 84 ? -7.549 0.266 -6.010 1.00 96.62 84 GLU A N 1
ATOM 638 C CA . GLU A 1 84 ? -8.161 -0.398 -4.867 1.00 96.62 84 GLU A CA 1
ATOM 639 C C . GLU A 1 84 ? -7.851 0.302 -3.549 1.00 96.62 84 GLU A C 1
ATOM 641 O O . GLU A 1 84 ? -8.778 0.661 -2.831 1.00 96.62 84 GLU A O 1
ATOM 646 N N . GLY A 1 85 ? -6.582 0.615 -3.273 1.00 96.75 85 GLY A N 1
ATOM 647 C CA . GLY A 1 85 ? -6.197 1.367 -2.079 1.00 96.75 85 GLY A CA 1
ATOM 648 C C . GLY A 1 85 ? -6.880 2.733 -1.995 1.00 96.75 85 GLY A C 1
ATOM 649 O O . GLY A 1 85 ? -7.257 3.172 -0.910 1.00 96.75 85 GLY A O 1
ATOM 650 N N . LYS A 1 86 ? -7.123 3.395 -3.132 1.00 97.56 86 LYS A N 1
ATOM 651 C CA . LYS A 1 86 ? -7.879 4.653 -3.184 1.00 97.56 86 LYS A CA 1
ATOM 652 C C . LYS A 1 86 ? -9.354 4.452 -2.828 1.00 97.56 86 LYS A C 1
ATOM 654 O O . LYS A 1 86 ? -9.906 5.266 -2.084 1.00 97.56 86 LYS A O 1
ATOM 659 N N . GLY A 1 87 ? -9.973 3.408 -3.380 1.00 96.94 87 GLY A N 1
ATOM 660 C CA . GLY A 1 87 ? -11.391 3.088 -3.201 1.00 96.94 87 GLY A CA 1
ATOM 661 C C . GLY A 1 87 ? -11.730 2.399 -1.878 1.00 96.94 87 GLY A C 1
ATOM 662 O O . GLY A 1 87 ? -12.892 2.417 -1.481 1.00 96.94 87 GLY A O 1
ATOM 663 N N . ALA A 1 88 ? -10.742 1.823 -1.197 1.00 96.81 88 ALA A N 1
ATOM 664 C CA . ALA A 1 88 ? -10.933 1.154 0.076 1.00 96.81 88 ALA A CA 1
ATOM 665 C C . ALA A 1 88 ? -11.251 2.142 1.208 1.00 96.81 88 ALA A C 1
ATOM 667 O O . ALA A 1 88 ? -10.708 3.256 1.285 1.00 96.81 88 ALA A O 1
ATOM 668 N N . ASP A 1 89 ? -12.098 1.681 2.119 1.00 96.12 89 ASP A N 1
ATOM 669 C CA . ASP A 1 89 ? -12.264 2.238 3.450 1.00 96.12 89 ASP A CA 1
ATOM 670 C C . ASP A 1 89 ? -11.142 1.712 4.348 1.00 96.12 89 ASP A C 1
ATOM 672 O O . ASP A 1 89 ? -11.149 0.559 4.784 1.00 96.12 89 ASP A O 1
ATOM 676 N N . TRP A 1 90 ? -10.162 2.571 4.621 1.00 96.06 90 TRP A N 1
ATOM 677 C CA . TRP A 1 90 ? -9.009 2.207 5.439 1.00 96.06 90 TRP A CA 1
ATOM 678 C C . TRP A 1 90 ? -9.349 2.121 6.926 1.00 96.06 90 TRP A C 1
ATOM 680 O O . TRP A 1 90 ? -8.568 1.536 7.667 1.00 96.06 90 TRP A O 1
ATOM 690 N N . ASN A 1 91 ? -10.524 2.592 7.359 1.00 91.81 91 ASN A N 1
ATOM 691 C CA . ASN A 1 91 ? -11.042 2.342 8.705 1.00 91.81 91 ASN A CA 1
ATOM 692 C C . ASN A 1 91 ? -11.694 0.950 8.827 1.00 91.81 91 ASN A C 1
ATOM 694 O O . ASN A 1 91 ? -12.097 0.539 9.912 1.00 91.81 91 ASN A O 1
ATOM 698 N N . SER A 1 92 ? -11.749 0.177 7.740 1.00 93.88 92 SER A N 1
ATOM 699 C CA . SER A 1 92 ? -12.137 -1.229 7.767 1.00 93.88 92 SER A CA 1
ATOM 700 C C . SER A 1 92 ? -10.903 -2.131 7.763 1.00 93.88 92 SER A C 1
ATOM 702 O O . SER A 1 92 ? -10.295 -2.355 6.713 1.00 93.88 92 SER A O 1
ATOM 704 N N . LYS A 1 93 ? -10.585 -2.751 8.910 1.00 93.44 93 LYS A N 1
ATOM 705 C CA . LYS A 1 93 ? -9.499 -3.747 9.021 1.00 93.44 93 LYS A CA 1
ATOM 706 C C . LYS A 1 93 ? -9.565 -4.807 7.918 1.00 93.44 93 LYS A C 1
ATOM 708 O O . LYS A 1 93 ? -8.554 -5.144 7.314 1.00 93.44 93 LYS A O 1
ATOM 713 N N . LYS A 1 94 ? -10.770 -5.293 7.596 1.00 95.69 94 LYS A N 1
ATOM 714 C CA . LYS A 1 94 ? -10.988 -6.286 6.533 1.00 95.69 94 LYS A CA 1
ATOM 715 C C . LYS A 1 94 ? -10.525 -5.790 5.160 1.00 95.69 94 LYS A C 1
ATOM 717 O O . LYS A 1 94 ? -9.942 -6.569 4.414 1.00 95.69 94 LYS A O 1
ATOM 722 N N . GLN A 1 95 ? -10.798 -4.534 4.808 1.00 96.94 95 GLN A N 1
ATOM 723 C CA . GLN A 1 95 ? -10.388 -3.993 3.508 1.00 96.94 95 GLN A CA 1
ATOM 724 C C . GLN A 1 95 ? -8.882 -3.728 3.458 1.00 96.94 95 GLN A C 1
ATOM 726 O O . GLN A 1 95 ? -8.253 -4.057 2.458 1.00 96.94 95 GLN A O 1
ATOM 731 N N . VAL A 1 96 ? -8.291 -3.237 4.554 1.00 96.31 96 VAL A N 1
ATOM 732 C CA . VAL A 1 96 ? -6.831 -3.080 4.682 1.00 96.31 96 VAL A CA 1
ATOM 733 C C . VAL A 1 96 ? -6.122 -4.427 4.504 1.00 96.31 96 VAL A C 1
ATOM 735 O O . VAL A 1 96 ? -5.196 -4.532 3.706 1.00 96.31 96 VAL A O 1
ATOM 738 N N . MET A 1 97 ? -6.606 -5.487 5.160 1.00 94.31 97 MET A N 1
ATOM 739 C CA . MET A 1 97 ? -6.050 -6.840 5.007 1.00 94.31 97 MET A CA 1
ATOM 740 C C . MET A 1 97 ? -6.286 -7.437 3.612 1.00 94.31 97 MET A C 1
ATOM 742 O O . MET A 1 97 ? -5.492 -8.249 3.150 1.00 94.31 97 MET A O 1
ATOM 746 N N . GLY A 1 98 ? -7.343 -7.021 2.908 1.00 95.88 98 GLY A N 1
ATOM 747 C CA . GLY A 1 98 ? -7.544 -7.384 1.504 1.00 95.88 98 GLY A CA 1
ATOM 748 C C . GLY A 1 98 ? -6.474 -6.798 0.578 1.00 95.88 98 GLY A C 1
ATOM 749 O O . GLY A 1 98 ? -6.032 -7.473 -0.348 1.00 95.88 98 GLY A O 1
ATOM 750 N N . ILE A 1 99 ? -6.024 -5.568 0.849 1.00 96.31 99 ILE A N 1
ATOM 751 C CA . ILE A 1 99 ? -4.907 -4.940 0.127 1.00 96.31 99 ILE A CA 1
ATOM 752 C C . ILE A 1 99 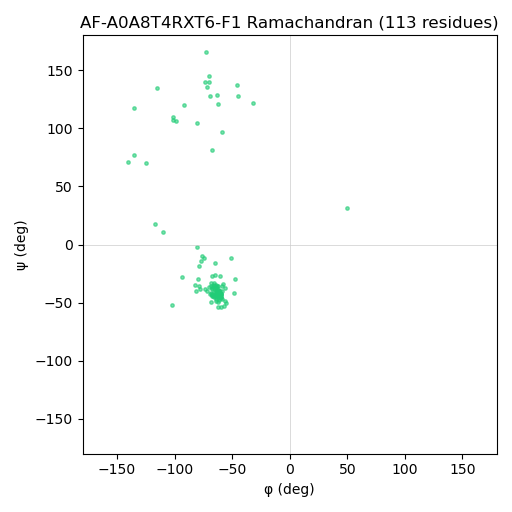? -3.589 -5.639 0.482 1.00 96.31 99 ILE A C 1
ATOM 754 O O . ILE A 1 99 ? -2.796 -5.918 -0.414 1.00 96.31 99 ILE A O 1
ATOM 758 N N . ASP A 1 100 ? -3.372 -5.954 1.763 1.00 93.94 100 ASP A N 1
ATOM 759 C CA . ASP A 1 100 ? -2.180 -6.672 2.242 1.00 93.94 100 ASP A CA 1
ATOM 760 C C . ASP A 1 100 ? -1.985 -8.003 1.510 1.00 93.94 100 ASP A C 1
ATOM 762 O O . ASP A 1 100 ? -0.936 -8.237 0.915 1.00 93.94 100 ASP A O 1
ATOM 766 N N . ALA A 1 101 ? -3.046 -8.814 1.446 1.00 92.62 101 ALA A N 1
ATOM 767 C CA . ALA A 1 101 ? -3.034 -10.103 0.764 1.00 92.62 101 ALA A CA 1
ATOM 768 C C . ALA A 1 101 ? -2.678 -9.983 -0.727 1.00 92.62 101 ALA A C 1
ATOM 770 O O . ALA A 1 101 ? -1.977 -10.835 -1.261 1.00 92.62 101 ALA A O 1
ATOM 771 N N . LYS A 1 102 ? -3.112 -8.910 -1.400 1.00 92.69 102 LYS A N 1
ATOM 772 C CA . LYS A 1 102 ? -2.769 -8.661 -2.811 1.00 92.69 102 LYS A CA 1
ATOM 773 C C . LYS A 1 102 ? -1.310 -8.286 -3.005 1.00 92.69 102 LYS A C 1
ATOM 775 O O . LYS A 1 102 ? -0.708 -8.657 -4.008 1.00 92.69 102 LYS A O 1
ATOM 780 N N . ILE A 1 103 ? -0.745 -7.536 -2.062 1.00 92.50 103 ILE A N 1
ATOM 781 C CA . ILE A 1 103 ? 0.683 -7.219 -2.083 1.00 92.50 103 ILE A CA 1
ATOM 782 C C . ILE A 1 103 ? 1.500 -8.477 -1.813 1.00 92.50 103 ILE A C 1
ATOM 784 O O . ILE A 1 103 ? 2.494 -8.684 -2.500 1.00 92.50 103 ILE A O 1
ATOM 788 N N . ASP A 1 104 ? 1.078 -9.318 -0.867 1.00 89.88 104 ASP A N 1
ATOM 789 C CA . ASP A 1 104 ? 1.747 -10.589 -0.585 1.00 89.88 104 ASP A CA 1
ATOM 790 C C . ASP A 1 104 ? 1.666 -11.558 -1.773 1.00 89.88 104 ASP A C 1
ATOM 792 O O . ASP A 1 104 ? 2.656 -12.188 -2.115 1.00 89.88 104 ASP A O 1
ATOM 796 N N . GLU A 1 105 ? 0.533 -11.630 -2.474 1.00 89.44 105 GLU A N 1
ATOM 797 C CA . GLU A 1 105 ? 0.392 -12.474 -3.668 1.00 89.44 105 GLU A CA 1
ATOM 798 C C . GLU A 1 105 ? 1.364 -12.067 -4.792 1.00 89.44 105 GLU A C 1
ATOM 800 O O . GLU A 1 105 ? 1.956 -12.924 -5.446 1.00 89.44 105 GLU A O 1
ATOM 805 N N . TYR A 1 106 ? 1.560 -10.762 -5.000 1.00 87.06 106 TYR A N 1
ATOM 806 C CA . TYR A 1 106 ? 2.459 -10.237 -6.031 1.00 87.06 106 TYR A CA 1
ATOM 807 C C . TYR A 1 106 ? 3.934 -10.217 -5.605 1.00 87.06 106 TYR A C 1
ATOM 809 O O . TYR A 1 106 ? 4.821 -10.530 -6.396 1.00 87.06 106 TYR A O 1
ATOM 817 N N . ALA A 1 107 ? 4.209 -9.851 -4.354 1.00 86.31 107 ALA A N 1
ATOM 818 C CA . ALA A 1 107 ? 5.542 -9.745 -3.775 1.00 86.31 107 ALA A CA 1
ATOM 819 C C . ALA A 1 107 ? 5.632 -10.605 -2.496 1.00 86.31 107 ALA A C 1
ATOM 821 O O . ALA A 1 107 ? 5.777 -10.042 -1.401 1.00 86.31 107 ALA A O 1
ATOM 822 N N . PRO A 1 108 ? 5.621 -11.949 -2.613 1.00 79.50 108 PRO A N 1
ATOM 823 C CA . PRO A 1 108 ? 5.475 -12.883 -1.490 1.00 79.50 108 PRO A CA 1
ATOM 824 C C . PRO A 1 108 ? 6.688 -12.921 -0.578 1.00 79.50 108 PRO A C 1
ATOM 826 O O . PRO A 1 108 ? 7.820 -12.936 -1.060 1.00 79.50 108 PRO A O 1
ATOM 829 N N . HIS A 1 109 ? 6.475 -12.997 0.740 1.00 67.06 109 HIS A N 1
ATOM 830 C CA . HIS A 1 109 ? 7.517 -12.943 1.786 1.00 67.06 109 HIS A CA 1
ATOM 831 C C . HIS A 1 109 ? 8.721 -13.895 1.620 1.00 67.06 109 HIS A C 1
ATOM 833 O O . HIS A 1 109 ? 9.740 -13.721 2.290 1.00 67.06 109 HIS A O 1
ATOM 839 N N . VAL A 1 110 ? 8.647 -14.853 0.702 1.00 57.34 110 VAL A N 1
ATOM 840 C CA . VAL A 1 110 ? 9.646 -15.883 0.448 1.00 57.34 110 VAL A CA 1
ATOM 841 C C . VAL A 1 110 ? 10.476 -15.515 -0.782 1.00 57.34 110 VAL A C 1
ATOM 843 O O . VAL A 1 110 ? 10.007 -15.629 -1.911 1.00 57.34 110 VAL A O 1
ATOM 846 N N . GLY A 1 111 ? 11.744 -15.162 -0.563 1.00 47.19 111 GLY A N 1
ATOM 847 C CA . GLY A 1 111 ? 12.764 -15.570 -1.521 1.00 47.19 111 GLY A CA 1
ATOM 848 C C . GLY A 1 111 ? 12.776 -17.090 -1.496 1.00 47.19 111 GLY A C 1
ATOM 849 O O . GLY A 1 111 ? 12.934 -17.679 -0.425 1.00 47.19 111 GLY A O 1
ATOM 850 N N . GLY A 1 112 ? 12.520 -17.730 -2.632 1.00 33.62 112 GLY A N 1
ATOM 851 C CA . GLY A 1 112 ? 12.551 -19.183 -2.717 1.00 33.62 112 GLY A CA 1
ATOM 852 C C . GLY A 1 112 ? 13.933 -19.707 -2.325 1.00 33.62 112 GLY A C 1
ATOM 853 O O . GLY A 1 112 ? 14.830 -19.779 -3.158 1.00 33.62 112 GLY A O 1
ATOM 854 N N . LEU A 1 113 ? 14.099 -20.120 -1.067 1.00 42.00 113 LEU A N 1
ATOM 855 C CA . LEU A 1 113 ? 14.942 -21.260 -0.739 1.00 42.00 113 LEU A CA 1
ATOM 856 C C . LEU A 1 113 ? 14.218 -22.473 -1.321 1.00 42.00 113 LEU A C 1
ATOM 858 O O . LEU A 1 113 ? 13.437 -23.126 -0.639 1.00 42.00 113 LEU A O 1
ATOM 862 N N . ASN A 1 114 ? 14.400 -22.692 -2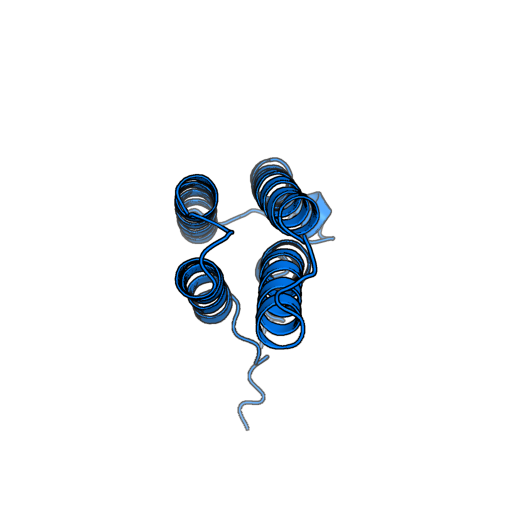.618 1.00 36.62 114 ASN A N 1
ATOM 863 C CA . ASN A 1 114 ? 14.168 -24.003 -3.190 1.00 36.62 114 ASN A CA 1
ATOM 864 C C . ASN A 1 114 ? 15.512 -24.734 -3.143 1.00 36.62 114 ASN A C 1
ATOM 866 O O . ASN A 1 114 ? 16.504 -24.219 -3.664 1.00 36.62 114 ASN A O 1
ATOM 870 N N . ASP A 1 115 ? 15.472 -25.858 -2.430 1.00 39.28 115 ASP A N 1
ATOM 871 C CA . ASP A 1 115 ? 16.470 -26.916 -2.220 1.00 39.28 115 ASP A CA 1
ATOM 872 C C . ASP A 1 115 ? 17.552 -27.104 -3.303 1.00 39.28 115 ASP A C 1
ATOM 874 O O . ASP A 1 115 ? 17.233 -27.067 -4.517 1.00 39.28 115 ASP A O 1
#

Secondary structure (DSSP, 8-state):
---S-HHHHHHIIIIIHHHHHHHHHHHHHHH-TT---HHHHHHHHHHHHHHHHHHHH-HHHHTT-TT----HHHHHHHHHHHHHHHHS-TT-HHHHHHHHHHHHHHS-S------

Foldseek 3Di:
DDPDQLVLVLLCVQQLVLLVQLLVVLVVCVVPVPDDCVVVLVVSLVSNLVSLVVCLVCVCVSSVHVPDDQDPVN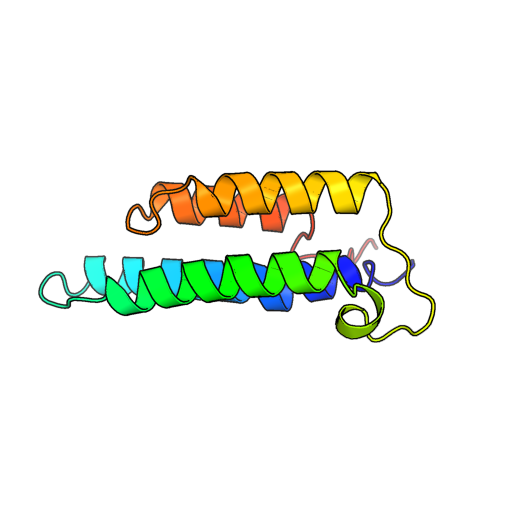NVLSVVLSVLSVVDDSNDSVSSVVSNVSSCVVNNPDPDPPD

Nearest PDB structures (foldseek):
  2hmq-assembly1_B  TM=6.412E-01  e=7.044E+00  Themiste dyscritum
  9d3e-assembly1_A  TM=4.257E-01  e=2.686E+00  Homo sapiens
  1nze-assembly1_A  TM=3.111E-01  e=7.044E+00  Spinacia oleracea

Radius of gyration: 15.09 Å; Cα contacts (8 Å, |Δi|>4): 113; chains: 1; bounding box: 32×37×42 Å

Sequence (115 aa):
MTIDGPLLGAVRHYLMGMVGAAALMHSELEANPEHDLSGQIEGAKTAFLRNGRAILDDPAHYAHQKDYSITEDDRAFLEGLLKEGKGADWNSKKQVMGIDAKIDEYAPHVGGLND

Solvent-accessible surface area (backbone atoms only — not comparable to full-atom values): 6530 Å² total; per-residue (Å²): 132,80,74,78,52,46,58,39,54,34,46,40,62,53,37,45,49,24,41,49,52,34,50,51,51,46,54,47,37,72,76,41,69,87,58,86,56,64,70,59,31,52,48,25,51,52,48,27,52,52,45,57,48,46,42,72,75,42,40,24,75,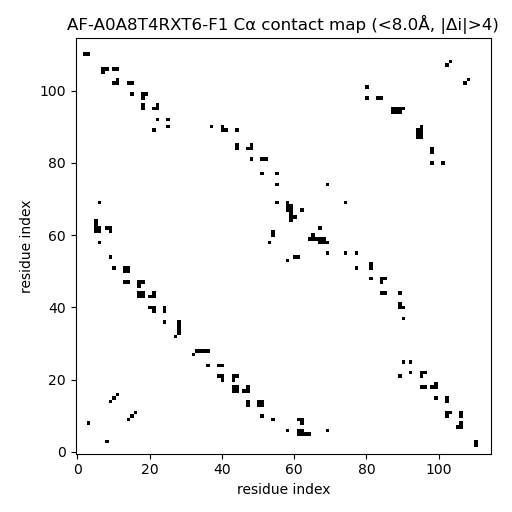58,34,76,31,94,80,54,74,80,50,72,66,58,48,53,50,52,53,52,51,46,53,47,63,67,72,46,56,67,91,34,59,69,50,38,50,53,53,44,53,54,46,37,72,77,36,46,96,65,79,80,84,70,132

pLDDT: mean 86.3, std 15.57, range [32.66, 97.69]